Protein AF-A0A940SSD8-F1 (afdb_monomer)

Solvent-accessible surface area (backbone atoms only — not comparable to full-atom values): 7755 Å² total; per-residue (Å²): 130,50,54,74,38,74,87,58,90,51,98,31,47,40,33,42,30,44,78,85,40,78,45,64,34,16,40,76,47,69,78,44,93,46,52,65,40,28,50,48,57,51,49,61,54,50,36,76,78,71,54,86,84,88,81,93,75,82,56,71,69,56,37,52,58,52,8,54,42,88,98,44,69,22,75,49,69,70,85,69,56,80,82,51,50,63,62,42,34,75,72,65,46,74,75,53,86,86,59,72,82,78,73,54,85,75,52,69,78,60,82,90,86,82,79,84,84,73,82,90,122

Nearest PDB structures (foldseek):
  7o4e-assembly1_A-2  TM=2.731E-01  e=2.493E+00  Arabidopsis thaliana

Mean predicted aligned error: 7.48 Å

pLDDT: mean 87.57, std 9.82, range [55.06, 97.12]

Structure (mmCIF, N/CA/C/O backbone):
data_AF-A0A940SSD8-F1
#
_entry.id   AF-A0A940SSD8-F1
#
loop_
_atom_site.group_PDB
_atom_site.id
_atom_site.type_symbol
_atom_site.label_atom_id
_atom_site.label_alt_id
_atom_site.label_comp_id
_atom_site.label_asym_id
_atom_site.label_entity_id
_atom_site.label_seq_id
_atom_site.pdbx_PDB_ins_code
_atom_site.Cartn_x
_atom_site.Cartn_y
_atom_site.Cartn_z
_atom_site.occupancy
_atom_site.B_iso_or_equiv
_atom_site.auth_seq_id
_atom_site.auth_comp_id
_atom_site.auth_asym_id
_atom_site.auth_atom_id
_atom_site.pdbx_PDB_model_num
ATOM 1 N N . ALA A 1 1 ? 6.655 13.788 6.884 1.00 79.75 1 ALA A N 1
ATOM 2 C CA . ALA A 1 1 ? 5.211 13.582 6.644 1.00 79.75 1 ALA A CA 1
ATOM 3 C C . ALA A 1 1 ? 4.940 13.639 5.140 1.00 79.75 1 ALA A C 1
ATOM 5 O O . ALA A 1 1 ? 5.699 14.314 4.454 1.00 79.75 1 ALA A O 1
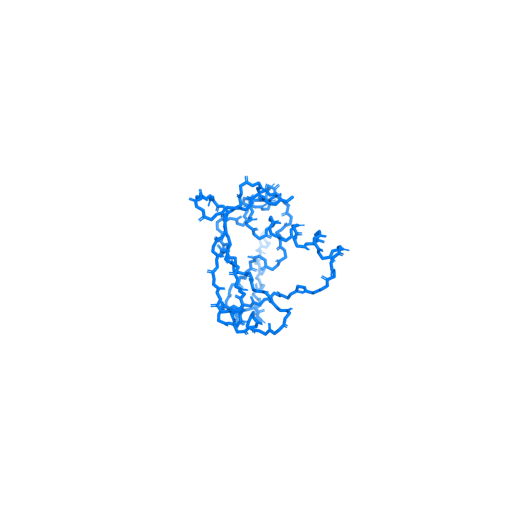ATOM 6 N N . LEU A 1 2 ? 3.922 12.920 4.648 1.00 82.88 2 LEU A N 1
ATOM 7 C CA . LEU A 1 2 ? 3.644 12.698 3.213 1.00 82.88 2 LEU A CA 1
ATOM 8 C C . LEU A 1 2 ? 3.018 13.888 2.454 1.00 82.88 2 LEU A C 1
AT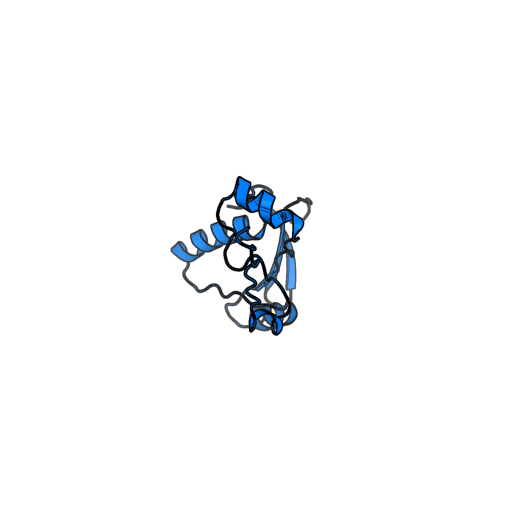OM 10 O O . LEU A 1 2 ? 2.894 13.801 1.240 1.00 82.88 2 LEU A O 1
ATOM 14 N N . ASP A 1 3 ? 2.647 14.972 3.145 1.00 90.88 3 ASP A N 1
ATOM 15 C CA . ASP A 1 3 ? 1.839 16.084 2.605 1.00 90.88 3 ASP A CA 1
ATOM 16 C C . ASP A 1 3 ? 0.570 15.577 1.893 1.00 90.88 3 ASP A C 1
ATOM 18 O O . ASP A 1 3 ? 0.530 15.432 0.672 1.00 90.88 3 ASP A O 1
ATOM 22 N N . LEU A 1 4 ? -0.435 15.201 2.694 1.00 87.75 4 LEU A N 1
ATOM 23 C CA . LEU A 1 4 ? -1.670 14.585 2.211 1.00 87.75 4 LEU A CA 1
ATOM 24 C C . LEU A 1 4 ? -2.742 15.643 1.938 1.00 87.75 4 LEU A C 1
ATOM 26 O O . LEU A 1 4 ? -3.053 16.429 2.835 1.00 87.75 4 LEU A O 1
ATOM 30 N N . ARG A 1 5 ? -3.362 15.598 0.755 1.00 91.12 5 ARG A N 1
ATOM 31 C CA . ARG A 1 5 ? -4.518 16.441 0.390 1.00 91.12 5 ARG A CA 1
ATOM 32 C C . ARG A 1 5 ? -5.658 15.602 -0.175 1.00 91.12 5 ARG A C 1
ATOM 34 O O . ARG A 1 5 ? -5.458 14.448 -0.552 1.00 91.12 5 ARG A O 1
ATOM 41 N N . THR A 1 6 ? -6.864 16.160 -0.193 1.00 88.31 6 THR A N 1
ATOM 42 C CA . THR A 1 6 ? -8.080 15.467 -0.667 1.00 88.31 6 THR A CA 1
ATOM 43 C C . THR A 1 6 ? -8.731 16.147 -1.871 1.00 88.31 6 THR A C 1
ATOM 45 O O . THR A 1 6 ? -9.575 15.550 -2.532 1.00 88.31 6 THR A O 1
ATOM 48 N N . ASP A 1 7 ? -8.367 17.398 -2.124 1.00 86.38 7 ASP A N 1
ATOM 49 C CA . ASP A 1 7 ? -8.928 18.315 -3.118 1.00 86.38 7 ASP A CA 1
ATOM 50 C C . ASP A 1 7 ? -7.999 18.551 -4.319 1.00 86.38 7 ASP A C 1
ATOM 52 O O . ASP A 1 7 ? -8.464 18.952 -5.384 1.00 86.38 7 ASP A O 1
ATOM 56 N N . GLU A 1 8 ? -6.711 18.233 -4.186 1.00 86.88 8 GLU A N 1
ATOM 57 C CA . GLU A 1 8 ? -5.722 18.322 -5.260 1.00 86.88 8 GLU A CA 1
ATOM 58 C C . GLU A 1 8 ? -5.309 16.923 -5.729 1.00 86.88 8 GLU A C 1
ATOM 60 O O . GLU A 1 8 ? -4.819 16.110 -4.950 1.00 86.88 8 GLU A O 1
ATOM 65 N N . ILE A 1 9 ? -5.537 16.633 -7.012 1.00 86.75 9 ILE A N 1
ATOM 66 C CA . ILE A 1 9 ? -5.245 15.326 -7.614 1.00 86.75 9 ILE A CA 1
A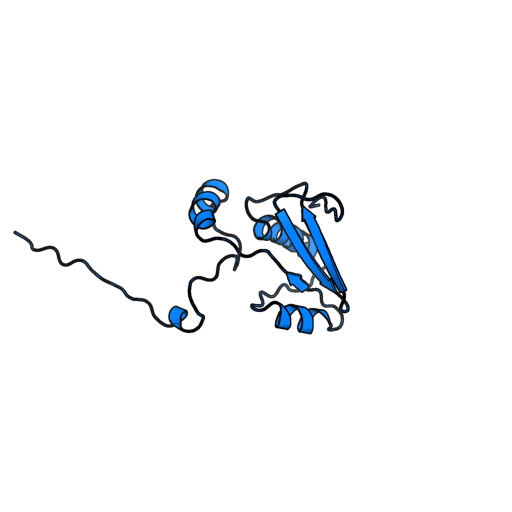TOM 67 C C . ILE A 1 9 ? -3.750 15.224 -7.929 1.00 86.75 9 ILE A C 1
ATOM 69 O O . ILE A 1 9 ? -3.197 16.095 -8.595 1.00 86.75 9 ILE A O 1
ATOM 73 N N . GLU A 1 10 ? -3.131 14.109 -7.540 1.00 90.31 10 GLU A N 1
ATOM 74 C CA . GLU A 1 10 ? -1.740 13.764 -7.860 1.00 90.31 10 GLU A CA 1
ATOM 75 C C . GLU A 1 10 ? -1.608 12.335 -8.388 1.00 90.31 10 GLU A C 1
ATOM 77 O O . GLU A 1 10 ? -2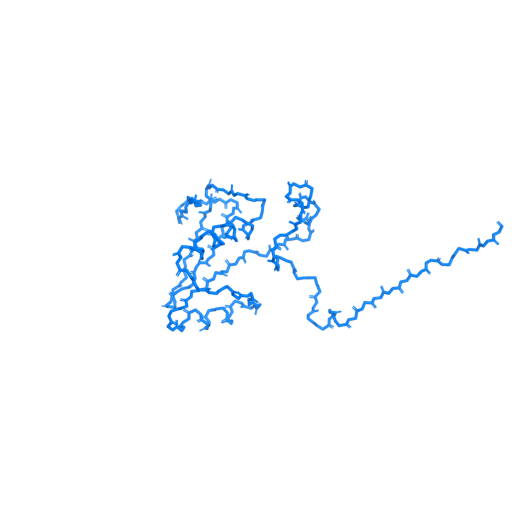.510 11.504 -8.253 1.00 90.31 10 GLU A O 1
ATOM 82 N N . ALA A 1 11 ? -0.437 12.028 -8.952 1.00 85.94 11 ALA A N 1
ATOM 83 C CA . ALA A 1 11 ? -0.129 10.702 -9.487 1.00 85.94 11 ALA A CA 1
ATOM 84 C C . ALA A 1 11 ? -0.140 9.590 -8.419 1.00 85.94 11 ALA A C 1
ATOM 86 O O . ALA A 1 11 ? -0.476 8.447 -8.725 1.00 85.94 11 ALA A O 1
ATOM 87 N N . GLN A 1 12 ? 0.228 9.905 -7.171 1.00 94.19 12 GLN A N 1
ATOM 88 C CA . GLN A 1 12 ? 0.173 8.957 -6.058 1.00 94.19 12 GLN A CA 1
ATOM 89 C C . GLN A 1 12 ? -0.999 9.284 -5.137 1.00 94.19 12 GLN A C 1
ATOM 91 O O . GLN A 1 12 ? -1.057 10.363 -4.552 1.00 94.19 12 GLN A O 1
ATOM 96 N N . GLY A 1 13 ? -1.898 8.319 -4.948 1.00 95.44 13 GLY A N 1
ATOM 97 C CA . GLY A 1 13 ? -3.013 8.423 -4.012 1.00 95.44 13 GLY A CA 1
ATOM 98 C C . GLY A 1 13 ? -3.433 7.066 -3.457 1.00 95.44 13 GLY A C 1
ATOM 99 O O . GLY A 1 13 ? -3.176 6.029 -4.069 1.00 95.44 13 GLY A O 1
ATOM 100 N N . PHE A 1 14 ? -4.045 7.071 -2.276 1.00 96.25 14 PHE A N 1
ATOM 101 C CA . PHE A 1 14 ? -4.539 5.882 -1.578 1.00 96.25 14 PHE A CA 1
ATOM 102 C C . PHE A 1 14 ? -5.814 6.211 -0.800 1.00 96.25 14 PHE A C 1
ATOM 104 O O . PHE A 1 14 ? -6.044 7.357 -0.414 1.00 96.25 14 PHE A O 1
ATOM 111 N N . THR A 1 15 ? -6.649 5.206 -0.550 1.00 97.12 15 THR A N 1
ATOM 112 C CA . THR A 1 15 ? -7.883 5.387 0.226 1.00 97.12 15 THR A CA 1
ATOM 113 C C . THR A 1 15 ? -7.696 4.880 1.646 1.00 97.12 15 THR A C 1
ATOM 115 O O . THR A 1 15 ? -7.274 3.747 1.854 1.00 97.12 15 THR A O 1
ATOM 118 N N . VAL A 1 16 ? -8.048 5.700 2.629 1.00 97.00 16 VAL A N 1
ATOM 119 C CA . VAL A 1 16 ? -8.144 5.301 4.034 1.00 97.00 16 VAL A CA 1
ATOM 120 C C . VAL A 1 16 ? -9.568 4.856 4.329 1.00 97.00 16 VAL A C 1
ATOM 122 O O . VAL A 1 16 ? -10.522 5.552 3.980 1.00 97.00 16 VAL A O 1
ATOM 125 N N . VAL A 1 17 ? -9.704 3.715 4.999 1.00 96.62 17 VAL A N 1
ATOM 126 C CA . VAL A 1 17 ? -10.971 3.176 5.491 1.00 96.62 17 VAL A CA 1
ATOM 127 C C . VAL A 1 17 ? -10.947 3.171 7.013 1.00 96.62 17 VAL A C 1
ATOM 129 O O . VAL A 1 17 ? -10.051 2.586 7.617 1.00 96.62 17 VAL A O 1
ATOM 132 N N . CYS A 1 18 ? -11.916 3.823 7.647 1.00 93.38 18 CYS A N 1
ATOM 133 C CA . CYS A 1 18 ? -12.034 3.841 9.105 1.00 93.38 18 CYS A CA 1
ATOM 134 C C . CYS A 1 18 ? -13.489 4.078 9.515 1.00 93.38 18 CYS A C 1
ATOM 136 O O . CYS A 1 18 ? -14.133 5.008 9.019 1.00 93.38 18 CYS A O 1
ATOM 138 N N . GLY A 1 19 ? -14.025 3.232 10.402 1.00 86.38 19 GLY A N 1
ATOM 139 C CA . GLY A 1 19 ? -15.385 3.394 10.932 1.00 86.38 19 GLY A CA 1
ATOM 140 C C . GLY A 1 19 ? -16.469 3.434 9.846 1.00 86.38 19 GLY A C 1
ATOM 141 O O . GLY A 1 19 ? -17.382 4.255 9.913 1.00 86.38 19 GLY A O 1
ATOM 142 N N . GLY A 1 20 ? -16.321 2.6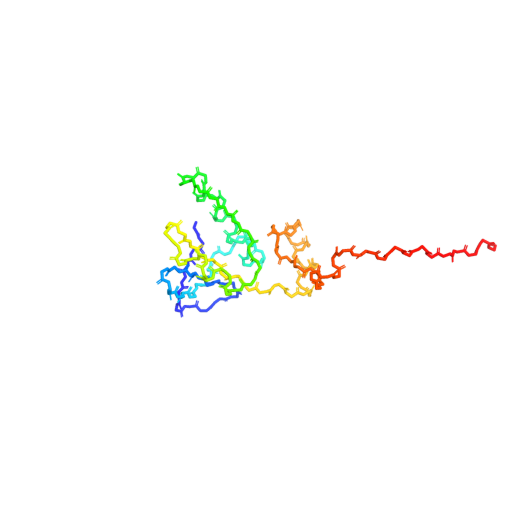12 8.801 1.00 85.44 20 GLY A N 1
ATOM 143 C CA . GLY A 1 20 ? -17.242 2.550 7.658 1.00 85.44 20 GLY A CA 1
ATOM 144 C C . GLY A 1 20 ? -17.141 3.719 6.671 1.00 85.44 20 GLY A C 1
ATOM 145 O O . GLY A 1 20 ? -17.896 3.768 5.702 1.00 85.44 20 GLY A O 1
ATOM 146 N N . ARG A 1 21 ? -16.218 4.664 6.882 1.00 91.56 21 ARG A N 1
ATOM 147 C CA . ARG A 1 21 ? -15.967 5.782 5.963 1.00 91.56 21 ARG A CA 1
ATOM 148 C C . ARG A 1 21 ? -14.746 5.498 5.106 1.00 91.56 21 ARG A C 1
ATOM 150 O O . ARG A 1 21 ? -13.775 4.921 5.590 1.00 91.56 21 ARG A O 1
ATOM 157 N N . LYS A 1 22 ? -14.792 5.956 3.855 1.00 95.56 22 LYS A N 1
ATOM 158 C CA . LYS A 1 22 ? -13.673 5.915 2.912 1.00 95.56 22 LYS A CA 1
ATOM 159 C C . LYS A 1 22 ? -13.274 7.338 2.555 1.00 95.56 22 LYS A C 1
ATOM 161 O O . LYS A 1 22 ? -14.142 8.136 2.211 1.00 95.56 22 LYS A O 1
ATOM 166 N N . GLN A 1 23 ? -11.984 7.634 2.622 1.00 96.25 23 GLN A N 1
ATOM 167 C CA . GLN A 1 23 ? -11.436 8.925 2.227 1.00 96.25 23 GLN A CA 1
ATOM 168 C C . GLN A 1 23 ? -10.227 8.717 1.323 1.00 96.25 23 GLN A C 1
ATOM 170 O O . GLN A 1 23 ? -9.261 8.065 1.716 1.00 96.25 23 GLN A O 1
ATOM 175 N N . LEU A 1 24 ? -10.284 9.284 0.120 1.00 96.38 24 LEU A N 1
ATOM 176 C CA . LEU A 1 24 ? -9.155 9.314 -0.802 1.00 96.38 24 LEU A CA 1
ATOM 177 C C . LEU A 1 24 ? -8.198 10.438 -0.401 1.00 96.38 24 LEU A C 1
ATOM 179 O O . LEU A 1 24 ? -8.643 11.562 -0.154 1.00 96.38 24 LEU A O 1
ATOM 183 N N . PHE A 1 25 ? -6.909 10.117 -0.354 1.00 96.62 25 PHE A N 1
ATOM 184 C CA . PHE A 1 25 ? -5.817 11.058 -0.142 1.00 96.62 25 PHE A CA 1
ATOM 185 C C . PHE A 1 25 ? -4.818 10.978 -1.290 1.00 96.62 25 PHE A C 1
ATOM 187 O O . PHE A 1 25 ? -4.508 9.891 -1.782 1.00 96.62 25 PHE A O 1
ATOM 194 N N . TYR A 1 26 ? -4.273 12.130 -1.649 1.00 97.00 26 TYR A N 1
ATOM 195 C CA . TYR A 1 26 ? -3.196 12.300 -2.611 1.00 97.00 26 TYR A CA 1
ATOM 196 C C . TYR A 1 26 ? -1.902 12.683 -1.890 1.00 97.00 26 TYR A C 1
ATOM 198 O O . TYR A 1 26 ? -1.930 13.403 -0.891 1.00 97.00 26 TYR A O 1
ATOM 206 N N . ILE A 1 27 ? -0.775 12.150 -2.363 1.00 96.06 27 ILE A N 1
ATOM 207 C CA . ILE A 1 27 ? 0.558 12.348 -1.786 1.00 96.06 27 ILE A CA 1
ATOM 208 C C . ILE A 1 27 ? 1.292 13.412 -2.604 1.00 96.06 27 ILE A C 1
ATOM 210 O O . ILE A 1 27 ? 1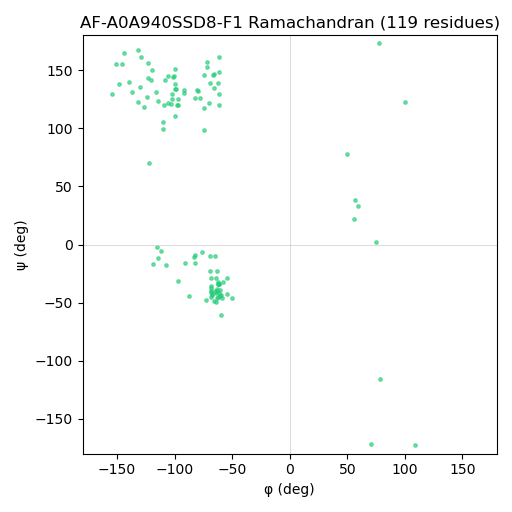.724 13.134 -3.721 1.00 96.06 27 ILE A O 1
ATOM 214 N N . HIS A 1 28 ? 1.516 14.590 -2.020 1.00 93.75 28 HIS A N 1
ATOM 215 C CA . HIS A 1 28 ? 2.244 15.681 -2.687 1.00 93.75 28 HIS A CA 1
ATOM 216 C C . HIS A 1 28 ? 3.750 15.657 -2.418 1.00 93.75 28 HIS A C 1
ATOM 218 O O . HIS A 1 28 ? 4.532 16.278 -3.139 1.00 93.75 28 HIS A O 1
ATOM 224 N N . LYS A 1 29 ? 4.191 14.908 -1.401 1.00 93.62 29 LYS A N 1
ATOM 225 C CA . LYS A 1 29 ? 5.613 14.698 -1.117 1.00 93.62 29 LYS A CA 1
ATOM 226 C C . LYS A 1 29 ? 5.964 13.206 -1.128 1.00 93.62 29 LYS A C 1
ATOM 228 O O . LYS A 1 29 ? 6.230 12.634 -0.065 1.00 93.62 29 LYS A O 1
ATOM 233 N N . PRO A 1 30 ? 5.954 12.559 -2.309 1.00 93.38 30 PRO A N 1
ATOM 234 C CA . PRO A 1 30 ? 6.264 11.141 -2.424 1.00 93.38 30 PRO A CA 1
ATOM 235 C C . PRO A 1 30 ? 7.729 10.866 -2.069 1.00 93.38 30 PRO A C 1
ATOM 237 O O . PRO A 1 30 ? 8.617 11.671 -2.350 1.00 93.38 30 PRO A O 1
ATOM 240 N N . THR A 1 31 ? 7.987 9.710 -1.459 1.00 93.31 31 THR A N 1
ATOM 241 C CA . THR A 1 31 ? 9.344 9.267 -1.082 1.00 93.31 31 THR A CA 1
ATOM 242 C C . THR A 1 31 ? 9.795 8.016 -1.835 1.00 93.31 31 THR A C 1
ATOM 244 O O . THR A 1 31 ? 10.914 7.557 -1.632 1.00 93.31 31 THR A O 1
ATOM 247 N N . SER A 1 32 ? 8.938 7.453 -2.687 1.00 91.94 32 SER A N 1
ATOM 248 C CA . SER A 1 32 ? 9.214 6.313 -3.569 1.00 91.94 32 SER A CA 1
ATOM 249 C C . SER A 1 32 ? 8.483 6.505 -4.895 1.00 91.94 32 SER A C 1
ATOM 251 O O . SER A 1 32 ? 7.575 7.333 -5.003 1.00 91.94 32 SER A O 1
ATOM 253 N N . ASN A 1 33 ? 8.869 5.740 -5.913 1.00 91.81 33 ASN A N 1
ATOM 254 C CA . ASN A 1 33 ? 8.200 5.697 -7.202 1.00 91.81 33 ASN A CA 1
ATOM 255 C C . ASN A 1 33 ? 6.746 5.204 -7.125 1.00 91.81 33 ASN A C 1
ATOM 257 O O . ASN A 1 33 ? 5.907 5.694 -7.877 1.00 91.81 33 ASN A O 1
ATOM 261 N N . LEU A 1 34 ? 6.441 4.272 -6.217 1.00 92.81 34 LEU A N 1
ATOM 262 C CA . LEU A 1 34 ? 5.096 3.714 -6.045 1.00 92.81 34 LEU A CA 1
ATOM 263 C C . LEU A 1 34 ? 4.424 4.267 -4.785 1.00 92.81 34 LEU A C 1
ATOM 265 O O . LEU A 1 34 ? 5.070 4.403 -3.743 1.00 92.81 34 LEU A O 1
ATOM 269 N N . THR A 1 35 ? 3.101 4.466 -4.840 1.00 94.06 35 THR A N 1
ATOM 270 C CA . THR A 1 35 ? 2.284 4.908 -3.693 1.00 94.06 35 THR A CA 1
ATOM 271 C C . THR A 1 35 ? 2.549 4.063 -2.446 1.00 94.06 35 THR A C 1
ATOM 273 O O . THR A 1 35 ? 2.771 4.599 -1.363 1.00 94.06 35 THR A O 1
ATOM 276 N N . VAL A 1 36 ? 2.594 2.735 -2.593 1.00 93.00 36 VAL A N 1
ATOM 277 C CA . VAL A 1 36 ? 2.865 1.815 -1.479 1.00 93.00 36 VAL A CA 1
ATOM 278 C C . VAL A 1 36 ? 4.243 2.021 -0.856 1.00 93.00 36 VAL A C 1
ATOM 280 O O . VAL A 1 36 ? 4.368 1.890 0.354 1.00 93.00 36 VAL A O 1
ATOM 283 N N . GLY A 1 37 ? 5.266 2.393 -1.628 1.00 93.00 37 GLY A N 1
ATOM 284 C CA . GLY A 1 37 ? 6.595 2.670 -1.079 1.00 93.00 37 GLY A CA 1
ATOM 285 C C . GLY A 1 37 ? 6.609 3.936 -0.218 1.00 93.00 37 GLY A C 1
ATOM 286 O O . GLY A 1 37 ? 7.186 3.939 0.875 1.00 93.00 37 GLY A O 1
ATOM 287 N N . SER A 1 38 ? 5.908 4.984 -0.665 1.00 94.94 38 SER A N 1
ATOM 288 C CA . SER A 1 38 ? 5.728 6.227 0.095 1.00 94.94 38 SER A CA 1
ATOM 289 C C . SER A 1 38 ? 4.941 5.975 1.388 1.00 94.94 38 SER A C 1
ATOM 291 O O . SER A 1 38 ? 5.390 6.334 2.479 1.00 94.94 38 SER A O 1
ATOM 293 N N . VAL A 1 39 ? 3.804 5.279 1.287 1.00 95.19 39 VAL A N 1
ATOM 294 C CA . VAL A 1 39 ? 2.958 4.928 2.439 1.00 95.19 39 VAL A CA 1
ATOM 295 C C . VAL A 1 39 ? 3.699 4.020 3.423 1.00 95.19 39 VAL A C 1
ATOM 297 O O . VAL A 1 39 ? 3.692 4.301 4.619 1.00 95.19 39 VAL A O 1
ATOM 300 N N . GLN A 1 40 ? 4.395 2.982 2.949 1.00 93.62 40 GLN A N 1
ATOM 301 C CA . GLN A 1 40 ? 5.143 2.062 3.810 1.00 93.62 40 GLN A CA 1
ATOM 302 C C . GLN A 1 40 ? 6.204 2.797 4.626 1.00 93.62 40 GLN A C 1
ATOM 304 O O . GLN A 1 40 ? 6.302 2.591 5.832 1.00 93.62 40 GLN A O 1
ATOM 309 N N . SER A 1 41 ? 6.969 3.680 3.980 1.00 92.94 41 SER A N 1
ATOM 310 C CA . SER A 1 41 ? 8.027 4.445 4.646 1.00 92.94 41 SER A CA 1
ATOM 311 C C . SER A 1 41 ? 7.468 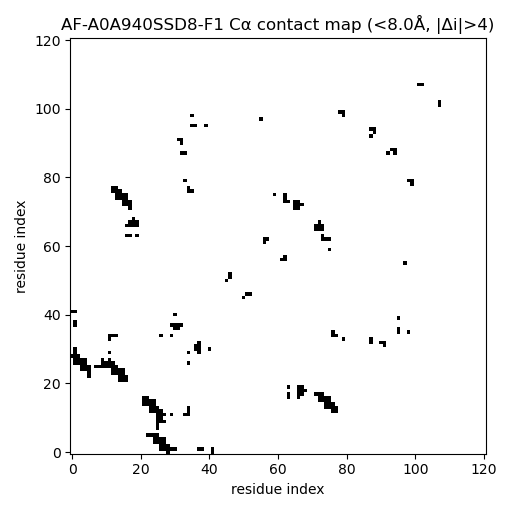5.327 5.766 1.00 92.94 41 SER A C 1
ATOM 313 O O . SER A 1 41 ? 8.062 5.434 6.840 1.00 92.94 41 SER A O 1
ATOM 315 N N . PHE A 1 42 ? 6.300 5.933 5.534 1.00 94.81 42 PHE A N 1
ATOM 316 C CA . PHE A 1 42 ? 5.584 6.695 6.552 1.00 94.81 42 PHE A CA 1
ATOM 317 C C . PHE A 1 42 ? 5.094 5.808 7.705 1.00 94.81 42 PHE A C 1
ATOM 319 O O . PHE A 1 42 ? 5.338 6.138 8.865 1.00 94.81 42 PHE A O 1
ATOM 326 N N . LEU A 1 43 ? 4.444 4.680 7.403 1.00 94.50 43 LEU A N 1
ATOM 327 C CA . LEU A 1 43 ? 3.907 3.773 8.419 1.00 94.50 43 LEU A CA 1
ATOM 328 C C . LEU A 1 43 ? 5.013 3.140 9.273 1.00 94.50 43 LEU A C 1
ATOM 330 O O . LEU A 1 43 ? 4.868 3.063 10.489 1.00 94.50 43 LEU A O 1
ATOM 334 N N . ASP A 1 44 ? 6.137 2.749 8.670 1.00 93.62 44 ASP A N 1
ATOM 335 C CA . ASP A 1 44 ? 7.301 2.212 9.386 1.00 93.62 44 ASP A CA 1
ATOM 336 C C . ASP A 1 44 ? 7.888 3.241 10.370 1.00 93.62 44 ASP A C 1
ATOM 338 O O . ASP A 1 44 ? 8.397 2.874 11.432 1.00 93.62 44 ASP A O 1
ATOM 342 N N . ALA A 1 45 ? 7.831 4.535 10.036 1.00 93.94 45 ALA A N 1
ATOM 343 C CA . ALA A 1 45 ? 8.213 5.604 10.955 1.00 93.94 45 ALA A CA 1
ATOM 344 C C . ALA A 1 45 ? 7.187 5.795 12.073 1.00 93.94 45 ALA A C 1
ATOM 346 O O . ALA A 1 45 ? 7.561 5.814 13.243 1.00 93.94 45 ALA A O 1
ATOM 347 N N . TRP A 1 46 ? 5.905 5.858 11.722 1.00 94.19 46 TRP A N 1
ATOM 348 C CA . TRP A 1 46 ? 4.823 6.045 12.683 1.00 94.19 46 TRP A CA 1
ATOM 349 C C . TRP A 1 46 ? 4.738 4.894 13.702 1.00 94.19 46 TRP A C 1
ATOM 351 O O . TRP A 1 46 ? 4.603 5.141 14.900 1.00 94.19 46 TRP A O 1
ATOM 361 N N . LEU A 1 47 ? 4.900 3.642 13.257 1.00 94.88 47 LEU A N 1
ATOM 362 C CA . LEU A 1 47 ? 4.893 2.452 14.117 1.00 94.88 47 LEU A CA 1
ATOM 363 C C . LEU A 1 47 ? 6.014 2.458 15.160 1.00 94.88 47 LEU A C 1
ATOM 365 O O . LEU A 1 47 ? 5.813 1.954 16.263 1.00 94.88 47 LEU A O 1
ATOM 369 N N . ARG A 1 48 ? 7.191 3.010 14.836 1.00 95.00 48 ARG A N 1
ATOM 370 C CA . ARG A 1 48 ? 8.307 3.099 15.795 1.00 95.00 48 ARG A CA 1
ATOM 371 C C . ARG A 1 48 ? 7.973 3.984 16.994 1.00 95.00 48 ARG A C 1
ATOM 373 O O . ARG A 1 48 ? 8.508 3.751 18.071 1.00 95.00 48 ARG A O 1
ATOM 380 N N . GLU A 1 49 ? 7.106 4.972 16.802 1.00 95.06 49 GLU A N 1
ATOM 381 C CA . GLU A 1 49 ? 6.730 5.950 17.826 1.00 95.06 49 GLU A CA 1
ATOM 382 C C . GLU A 1 49 ? 5.420 5.583 18.540 1.00 95.06 49 GLU A C 1
ATOM 384 O O . GLU A 1 49 ? 5.266 5.883 19.720 1.00 95.06 49 GLU A O 1
ATOM 389 N N . ASN A 1 50 ? 4.490 4.915 17.847 1.00 95.06 50 ASN A N 1
ATOM 390 C CA . ASN A 1 50 ? 3.122 4.688 18.334 1.00 95.06 50 ASN A CA 1
ATOM 391 C C . ASN A 1 50 ? 2.794 3.207 18.603 1.00 95.06 50 ASN A C 1
ATOM 393 O O . ASN A 1 50 ? 1.774 2.902 19.221 1.00 95.06 50 ASN A O 1
ATOM 397 N N . GLY A 1 51 ? 3.648 2.278 18.161 1.00 92.94 51 GLY A N 1
ATOM 398 C CA . GLY A 1 51 ? 3.389 0.841 18.222 1.00 92.94 51 GLY A CA 1
ATOM 399 C C . GLY A 1 51 ? 2.298 0.378 17.249 1.00 92.94 51 GLY A C 1
ATOM 400 O O . GLY A 1 51 ? 1.839 1.126 16.389 1.00 92.94 51 GLY A O 1
ATOM 401 N N . GLY A 1 52 ? 1.892 -0.888 17.376 1.00 93.19 52 GLY A N 1
ATOM 402 C CA . GLY A 1 52 ? 0.900 -1.528 16.507 1.00 93.19 52 GLY A CA 1
ATOM 403 C C . GLY A 1 52 ? 1.499 -2.576 15.567 1.00 93.19 52 GLY A C 1
ATOM 404 O O . GLY A 1 52 ? 2.663 -2.960 15.685 1.00 93.19 52 GLY A O 1
ATOM 405 N N . LYS A 1 53 ? 0.676 -3.075 14.641 1.00 93.44 53 LYS A N 1
ATOM 406 C CA . LYS A 1 53 ? 1.060 -4.092 13.656 1.00 93.44 53 LYS A CA 1
ATOM 407 C C . LYS A 1 53 ? 0.437 -3.756 12.305 1.00 93.44 53 LYS A C 1
ATOM 409 O O . LYS A 1 53 ? -0.726 -3.375 12.244 1.00 93.44 53 LYS A O 1
ATOM 414 N N . ILE A 1 54 ? 1.206 -3.949 11.238 1.00 93.94 54 ILE A N 1
ATOM 415 C CA . ILE A 1 54 ? 0.706 -3.909 9.861 1.00 93.94 54 ILE A CA 1
ATOM 416 C C . ILE A 1 54 ? 0.489 -5.342 9.387 1.00 93.94 54 ILE A C 1
ATOM 418 O O . ILE A 1 54 ? 1.363 -6.196 9.565 1.00 93.94 54 ILE A O 1
ATOM 422 N N . ASP A 1 55 ? -0.663 -5.581 8.769 1.00 91.88 55 ASP A N 1
ATOM 423 C CA . ASP A 1 55 ? -0.957 -6.804 8.031 1.00 91.88 55 ASP A CA 1
ATOM 424 C C . ASP A 1 55 ? -1.269 -6.473 6.567 1.00 91.88 55 ASP A C 1
ATOM 426 O O . ASP A 1 55 ? -1.763 -5.388 6.258 1.00 91.88 55 ASP A O 1
ATOM 430 N N . TYR A 1 56 ? -0.956 -7.401 5.665 1.00 90.69 56 TYR A N 1
ATOM 431 C CA . TYR A 1 56 ? -1.125 -7.231 4.223 1.00 90.69 56 TYR A CA 1
ATOM 432 C C . TYR A 1 56 ? -2.249 -8.137 3.745 1.00 90.69 56 TYR A C 1
ATOM 434 O O . TYR A 1 56 ? -2.059 -9.336 3.530 1.00 90.69 56 TYR A O 1
ATOM 442 N N . ILE A 1 57 ? -3.421 -7.539 3.573 1.00 89.88 57 ILE A N 1
ATOM 443 C CA . ILE A 1 57 ? -4.649 -8.238 3.214 1.00 89.88 57 ILE A CA 1
ATOM 444 C C . ILE A 1 57 ? -4.907 -8.087 1.717 1.00 89.88 57 ILE A C 1
ATOM 446 O O . ILE A 1 57 ? -4.719 -7.018 1.139 1.00 89.88 57 ILE A O 1
ATOM 450 N N . HIS A 1 58 ? -5.335 -9.177 1.087 1.00 85.38 58 HIS A N 1
ATOM 451 C CA . HIS A 1 58 ? -5.802 -9.165 -0.292 1.00 85.38 58 HIS A CA 1
ATOM 452 C C . HIS A 1 58 ? -7.333 -9.125 -0.312 1.00 85.38 58 HIS A C 1
ATOM 454 O O . HIS A 1 58 ? -7.962 -9.900 0.404 1.00 85.38 58 HIS A O 1
ATOM 460 N N . GLY A 1 59 ? -7.907 -8.254 -1.145 1.00 87.50 59 GLY A N 1
ATOM 461 C CA . GLY A 1 59 ? -9.352 -8.011 -1.215 1.00 87.50 59 GLY A CA 1
ATOM 462 C C . GLY A 1 59 ? -9.765 -6.751 -0.451 1.00 87.50 59 GLY A C 1
ATOM 463 O O . GLY A 1 59 ? -9.492 -6.614 0.742 1.00 87.50 59 GLY A O 1
ATOM 464 N N . ALA A 1 60 ? -10.404 -5.810 -1.152 1.00 91.19 60 ALA A N 1
ATOM 465 C CA . ALA A 1 60 ? -10.852 -4.547 -0.564 1.00 91.19 60 ALA A CA 1
ATOM 466 C C . ALA A 1 60 ? -11.995 -4.752 0.444 1.00 91.19 60 ALA A C 1
ATOM 468 O O . ALA A 1 60 ? -12.021 -4.105 1.486 1.00 91.19 60 ALA A O 1
ATOM 469 N N . ASP A 1 61 ? -12.886 -5.703 0.176 1.00 92.69 61 ASP A N 1
ATOM 470 C CA . ASP A 1 61 ? -13.986 -6.116 1.049 1.00 92.69 61 ASP A CA 1
ATOM 471 C C . ASP A 1 61 ? -13.490 -6.620 2.413 1.00 92.69 61 ASP A C 1
ATOM 473 O O . ASP A 1 61 ? -14.010 -6.222 3.457 1.00 92.69 61 ASP A O 1
ATOM 477 N N . VAL A 1 62 ? -12.427 -7.430 2.418 1.00 92.88 62 VAL A N 1
ATOM 478 C CA . VAL A 1 62 ? -11.821 -7.934 3.657 1.00 92.88 62 VAL A CA 1
ATOM 479 C C . VAL A 1 62 ? -11.163 -6.796 4.439 1.00 92.88 62 VAL A C 1
ATOM 481 O O . VAL A 1 62 ? -11.337 -6.710 5.655 1.00 92.88 62 VAL A O 1
ATOM 484 N N . VAL A 1 63 ? -10.447 -5.890 3.760 1.00 94.31 63 VAL A N 1
ATOM 485 C CA . VAL A 1 63 ? -9.853 -4.700 4.397 1.00 94.31 63 VAL A CA 1
ATOM 486 C C . VAL A 1 63 ? -10.931 -3.821 5.024 1.00 94.31 63 VAL A C 1
ATOM 488 O O . VAL A 1 63 ? -10.767 -3.376 6.155 1.00 94.31 63 VAL A O 1
ATOM 491 N N . GLU A 1 64 ? -12.037 -3.587 4.322 1.00 94.38 64 GLU A N 1
ATOM 492 C CA . GLU A 1 64 ? -13.153 -2.782 4.820 1.00 94.38 64 GLU A CA 1
ATOM 493 C C . GLU A 1 64 ? -13.828 -3.416 6.035 1.00 94.38 64 GLU A C 1
ATOM 495 O O . GLU A 1 64 ? -14.109 -2.715 7.008 1.00 94.38 64 GLU A O 1
ATOM 500 N N . SER A 1 65 ? -14.030 -4.737 6.007 1.00 93.56 65 SER A N 1
ATOM 501 C CA . SER A 1 65 ? -14.569 -5.481 7.146 1.00 93.56 65 SER A CA 1
ATOM 502 C C . SER A 1 65 ? -13.643 -5.4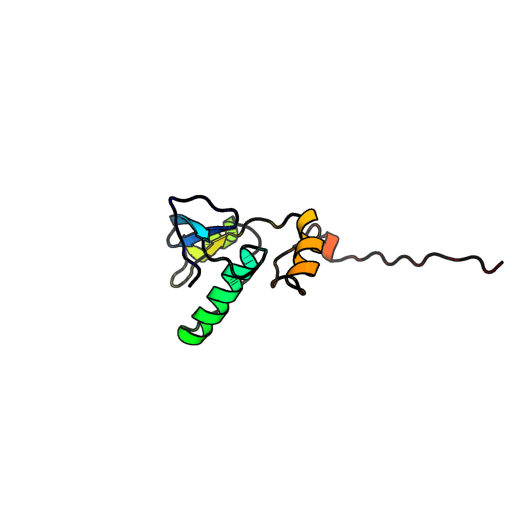01 8.358 1.00 93.56 65 SER A C 1
ATOM 504 O O . SER A 1 65 ? -14.112 -5.156 9.465 1.00 93.56 65 SER A O 1
ATOM 506 N N . LEU A 1 66 ? -12.334 -5.588 8.167 1.00 94.06 66 LEU A N 1
ATOM 507 C CA . LEU A 1 66 ? -11.363 -5.520 9.259 1.00 94.06 66 LEU A CA 1
ATOM 508 C C . LEU A 1 66 ? -11.225 -4.099 9.808 1.00 94.06 66 LEU A C 1
ATOM 510 O O . LEU A 1 66 ? -11.120 -3.944 11.015 1.00 94.06 66 LEU A O 1
ATOM 514 N N . ALA A 1 67 ? -11.279 -3.076 8.949 1.00 95.06 67 ALA A N 1
ATOM 515 C CA . ALA A 1 67 ? -11.211 -1.662 9.327 1.00 95.06 67 ALA A CA 1
ATOM 516 C C . ALA A 1 67 ? -12.450 -1.152 10.091 1.00 95.06 67 ALA A C 1
ATOM 518 O O . ALA A 1 67 ? -12.458 -0.018 10.583 1.00 95.06 67 ALA A O 1
ATOM 519 N N . ALA A 1 68 ? -13.522 -1.947 10.151 1.00 92.44 68 ALA A N 1
ATOM 520 C CA . ALA A 1 68 ? -14.694 -1.663 10.973 1.00 92.44 68 ALA A CA 1
ATOM 521 C C . ALA A 1 68 ? -14.501 -2.083 12.443 1.00 92.44 68 ALA A C 1
ATOM 523 O O . ALA A 1 68 ? -15.248 -1.626 13.311 1.00 92.44 68 ALA A O 1
ATOM 524 N N . GLU A 1 69 ? -13.500 -2.917 12.737 1.00 92.06 69 GLU A N 1
ATOM 525 C CA . GLU A 1 69 ? -13.200 -3.372 14.093 1.00 92.06 69 GLU A CA 1
ATOM 526 C C . GLU A 1 69 ? -12.583 -2.260 14.951 1.00 92.06 69 GLU A C 1
ATOM 528 O O . GLU A 1 69 ? -11.975 -1.301 14.461 1.00 92.06 69 GLU A O 1
ATOM 533 N N . LYS A 1 70 ? -12.697 -2.385 16.277 1.00 90.62 70 LYS A N 1
ATOM 534 C CA . LYS A 1 70 ? -12.097 -1.406 17.196 1.00 90.62 70 LYS A CA 1
ATOM 535 C C . LYS A 1 70 ? -10.573 -1.382 17.052 1.00 90.62 70 LYS A C 1
ATOM 537 O O . LYS A 1 70 ? -9.934 -2.426 17.004 1.00 90.62 70 LYS A O 1
ATOM 542 N N . ASN A 1 71 ? -9.999 -0.177 17.088 1.00 91.12 71 ASN A N 1
ATOM 543 C CA . ASN A 1 71 ? -8.552 0.067 16.989 1.00 91.12 71 ASN A CA 1
ATOM 544 C C . ASN A 1 71 ? -7.922 -0.453 15.685 1.00 91.12 71 ASN A C 1
ATOM 546 O O . ASN A 1 71 ? -6.768 -0.878 15.677 1.00 91.12 71 ASN A O 1
ATOM 550 N N . SER A 1 72 ? -8.680 -0.413 14.590 1.00 93.75 72 SER A N 1
ATOM 551 C CA . SER A 1 72 ? -8.225 -0.811 13.262 1.00 93.75 72 SER A CA 1
ATOM 552 C C . SER A 1 72 ? -8.383 0.335 12.258 1.00 93.75 72 SER A C 1
ATOM 554 O O . SER A 1 72 ? -9.177 1.258 12.454 1.00 93.75 72 SER A O 1
ATOM 556 N N . LEU A 1 73 ? -7.591 0.287 11.190 1.00 95.69 73 LEU A N 1
ATOM 557 C CA . LEU A 1 73 ? -7.673 1.197 10.055 1.00 95.69 73 LEU A CA 1
ATOM 558 C C . LEU A 1 73 ? -7.250 0.434 8.799 1.00 95.69 73 LEU A C 1
ATOM 560 O O . LEU A 1 73 ? -6.285 -0.331 8.827 1.00 95.69 73 LEU A O 1
ATOM 564 N N . GLY A 1 74 ? -7.971 0.646 7.704 1.00 96.62 74 GLY A N 1
ATOM 565 C CA . GLY A 1 74 ? -7.671 0.073 6.398 1.00 96.62 74 GLY A CA 1
ATOM 566 C C . GLY A 1 74 ? -6.999 1.090 5.484 1.00 96.62 74 GLY A C 1
ATOM 567 O O . GLY A 1 74 ? -7.346 2.271 5.495 1.00 96.62 74 GLY A O 1
ATOM 568 N N . ILE A 1 75 ? -6.058 0.629 4.662 1.00 96.56 75 ILE A N 1
ATOM 569 C CA . ILE A 1 75 ? -5.472 1.415 3.573 1.00 96.56 75 ILE A CA 1
ATOM 570 C C . ILE A 1 75 ? -5.617 0.606 2.288 1.00 96.56 75 ILE A C 1
ATOM 572 O O . ILE A 1 75 ? -5.071 -0.489 2.174 1.00 96.56 75 ILE A O 1
ATOM 576 N N . LEU A 1 76 ? -6.349 1.156 1.324 1.00 95.12 76 LEU A N 1
ATOM 577 C CA . LEU A 1 76 ? -6.473 0.610 -0.021 1.00 95.12 76 LEU A CA 1
ATOM 578 C C . LEU A 1 76 ? -5.486 1.336 -0.932 1.00 95.12 76 LEU A C 1
ATOM 580 O O . LEU A 1 76 ? -5.540 2.560 -1.089 1.00 95.12 76 LEU A O 1
ATOM 584 N N . LEU A 1 77 ? -4.573 0.564 -1.509 1.00 93.62 77 LEU A N 1
ATOM 585 C CA . LEU A 1 77 ? -3.533 1.037 -2.415 1.00 93.62 77 LEU A CA 1
ATOM 586 C C . LEU A 1 77 ? -3.949 0.779 -3.869 1.00 93.62 77 LEU A C 1
ATOM 588 O O . LEU A 1 77 ? -4.679 -0.181 -4.120 1.00 93.62 77 LEU A O 1
ATOM 592 N N . PRO A 1 78 ? -3.487 1.602 -4.826 1.00 90.75 78 PRO A N 1
ATOM 593 C CA . PRO A 1 78 ? -3.685 1.316 -6.238 1.00 90.75 78 PRO A CA 1
ATOM 594 C C . PRO A 1 78 ? -2.922 0.050 -6.638 1.00 90.75 78 PRO A C 1
ATOM 596 O O . PRO A 1 78 ? -1.830 -0.220 -6.124 1.00 90.75 78 PRO A O 1
ATOM 599 N N . ASP A 1 79 ? -3.485 -0.701 -7.582 1.00 85.56 79 ASP A N 1
ATOM 600 C CA . ASP A 1 79 ? -2.807 -1.850 -8.170 1.00 85.56 79 ASP A CA 1
ATOM 601 C C . ASP A 1 79 ? -1.585 -1.395 -8.970 1.00 85.56 79 ASP A C 1
ATOM 603 O O . ASP A 1 79 ? -1.650 -0.466 -9.776 1.00 85.56 79 ASP A O 1
ATOM 607 N N . MET A 1 80 ? -0.468 -2.093 -8.777 1.00 86.25 80 MET A N 1
ATOM 608 C CA . MET A 1 80 ? 0.733 -1.893 -9.578 1.00 86.25 80 MET A CA 1
ATOM 609 C C . MET A 1 80 ? 0.581 -2.586 -10.937 1.00 86.25 80 MET A C 1
ATOM 611 O O . MET A 1 80 ? 0.355 -3.800 -11.016 1.00 86.25 80 MET A O 1
ATOM 615 N N . GLN A 1 81 ? 0.781 -1.845 -12.022 1.00 85.31 81 GLN A N 1
ATOM 616 C CA . GLN A 1 81 ? 0.807 -2.400 -13.370 1.00 85.31 81 GLN A CA 1
ATOM 617 C C . GLN A 1 81 ? 2.111 -3.170 -13.616 1.00 85.31 81 GLN A C 1
ATOM 619 O O . GLN A 1 81 ? 3.193 -2.789 -13.173 1.00 85.31 81 GLN A O 1
ATOM 624 N N . LYS A 1 82 ? 2.046 -4.249 -14.407 1.00 84.44 82 LYS A N 1
ATOM 625 C CA . LYS A 1 82 ? 3.238 -5.049 -14.764 1.00 84.44 82 LYS A CA 1
ATOM 626 C C . LYS A 1 82 ? 4.325 -4.223 -15.460 1.00 84.44 82 LYS A C 1
ATOM 628 O O . LYS A 1 82 ? 5.508 -4.506 -15.294 1.00 84.44 82 LYS A O 1
ATOM 633 N N . SER A 1 83 ? 3.926 -3.211 -16.229 1.00 88.69 83 SER A N 1
ATOM 634 C CA . SER A 1 83 ? 4.825 -2.266 -16.899 1.00 88.69 83 SER A CA 1
ATOM 635 C C . SER A 1 83 ? 5.652 -1.428 -15.920 1.00 88.69 83 SER A C 1
ATOM 637 O O . SER A 1 83 ? 6.733 -0.975 -16.284 1.00 88.69 83 SER A O 1
ATOM 639 N N . GLU A 1 84 ? 5.200 -1.264 -14.675 1.00 88.06 84 GLU A N 1
ATOM 640 C CA . GLU A 1 84 ? 5.897 -0.493 -13.640 1.00 88.06 84 GLU A CA 1
ATOM 641 C C . GLU A 1 84 ? 6.997 -1.300 -12.936 1.00 88.06 84 GLU A C 1
ATOM 643 O O . GLU A 1 84 ? 7.786 -0.725 -12.183 1.00 88.06 84 GLU A O 1
ATOM 648 N N . LEU A 1 85 ? 7.089 -2.614 -13.187 1.00 88.06 85 LEU A N 1
ATOM 649 C CA . LEU A 1 85 ? 8.021 -3.515 -12.503 1.00 88.06 85 LEU A CA 1
ATOM 650 C C . LEU A 1 85 ? 9.475 -3.101 -12.714 1.00 88.06 85 LEU A C 1
ATOM 652 O O . LEU A 1 85 ? 10.170 -2.784 -11.752 1.00 88.06 85 LEU A O 1
ATOM 656 N N . PHE A 1 86 ? 9.934 -3.070 -13.965 1.00 90.50 86 PHE A N 1
ATOM 657 C CA . PHE A 1 86 ? 11.323 -2.719 -14.260 1.00 90.50 86 PHE A CA 1
ATOM 658 C C . PHE A 1 86 ? 11.649 -1.253 -13.961 1.00 90.50 86 PHE A C 1
ATOM 660 O O . PHE A 1 86 ? 12.667 -1.025 -13.310 1.00 90.50 86 PHE A O 1
ATOM 667 N N . PRO A 1 87 ? 10.816 -0.261 -14.345 1.00 90.75 87 PRO A N 1
ATOM 668 C CA . PRO A 1 87 ? 11.069 1.133 -13.988 1.00 90.75 87 PRO A CA 1
ATOM 669 C C . PRO A 1 87 ? 11.235 1.345 -12.481 1.00 90.75 87 PRO A C 1
ATOM 671 O O . PRO A 1 87 ? 12.153 2.046 -12.059 1.00 90.75 87 PRO A O 1
ATOM 674 N N . THR A 1 88 ? 10.396 0.697 -11.665 1.00 90.38 88 THR A N 1
ATOM 675 C CA . THR A 1 88 ? 10.499 0.802 -10.204 1.00 90.38 88 THR A CA 1
ATOM 676 C C . THR A 1 88 ? 11.778 0.154 -9.696 1.00 90.38 88 THR A C 1
ATOM 678 O O . THR A 1 88 ? 12.465 0.754 -8.879 1.00 90.38 88 THR A O 1
ATOM 681 N N . VAL A 1 89 ? 12.149 -1.025 -10.203 1.00 90.00 89 VAL A N 1
ATOM 682 C CA . VAL A 1 89 ? 13.387 -1.693 -9.775 1.00 90.00 89 VAL A CA 1
ATOM 683 C C . VAL A 1 89 ? 14.631 -0.880 -10.132 1.00 90.00 89 VAL A C 1
ATOM 685 O O . VAL A 1 89 ? 15.554 -0.774 -9.330 1.00 90.00 89 VAL A O 1
ATOM 688 N N . ILE A 1 90 ? 14.653 -0.266 -11.314 1.00 91.50 90 ILE A N 1
ATOM 689 C CA . ILE A 1 90 ? 15.769 0.581 -11.754 1.00 91.50 90 ILE A CA 1
ATOM 690 C C . ILE A 1 90 ? 15.924 1.806 -10.843 1.00 91.50 90 ILE A C 1
ATOM 692 O O . ILE A 1 90 ? 17.046 2.220 -10.563 1.00 91.50 90 ILE A O 1
ATOM 696 N N . LYS A 1 91 ? 14.808 2.390 -10.393 1.00 89.50 91 LYS A N 1
ATOM 697 C CA . LYS A 1 91 ? 14.801 3.645 -9.632 1.00 89.50 91 LYS A CA 1
ATOM 698 C C . LYS A 1 91 ? 14.964 3.446 -8.123 1.00 89.50 91 LYS A C 1
ATOM 700 O O . LYS A 1 91 ? 15.749 4.155 -7.503 1.00 89.50 91 LYS A O 1
ATOM 705 N N . ASP A 1 92 ? 14.249 2.477 -7.560 1.00 87.69 92 ASP A N 1
ATOM 706 C CA . ASP A 1 92 ? 14.113 2.275 -6.112 1.00 87.69 92 ASP A CA 1
ATOM 707 C C . ASP A 1 92 ? 14.814 0.987 -5.624 1.00 87.69 92 ASP A C 1
ATOM 709 O O . ASP A 1 92 ? 14.895 0.732 -4.422 1.00 87.69 92 ASP A O 1
ATOM 713 N N . GLY A 1 93 ? 15.342 0.160 -6.533 1.00 90.31 93 GLY A N 1
ATOM 714 C CA . GLY A 1 93 ? 15.978 -1.113 -6.198 1.00 90.31 93 GLY A CA 1
ATOM 715 C C . GLY A 1 93 ? 14.960 -2.221 -5.921 1.00 90.31 93 GLY A C 1
ATOM 716 O O . GLY A 1 93 ? 14.242 -2.670 -6.811 1.00 90.31 93 GLY A O 1
ATOM 717 N N . ALA A 1 94 ? 14.918 -2.736 -4.694 1.00 87.44 94 ALA A N 1
ATOM 718 C CA . ALA A 1 94 ? 13.944 -3.769 -4.345 1.00 87.44 94 ALA A CA 1
ATOM 719 C C . ALA A 1 94 ? 12.518 -3.188 -4.327 1.00 87.44 94 ALA A C 1
ATOM 721 O O . ALA A 1 94 ? 12.292 -2.101 -3.800 1.00 87.44 94 ALA A O 1
ATOM 722 N N . LEU A 1 95 ? 11.539 -3.932 -4.857 1.00 85.69 95 LEU A N 1
ATOM 723 C CA . LEU A 1 95 ? 10.134 -3.526 -4.766 1.00 85.69 95 LEU A CA 1
ATOM 724 C C . LEU A 1 95 ? 9.683 -3.448 -3.298 1.00 85.69 95 LEU A C 1
ATOM 726 O O . LEU A 1 95 ? 10.141 -4.257 -2.478 1.00 85.69 95 LEU A O 1
ATOM 730 N N . PRO A 1 96 ? 8.746 -2.541 -2.957 1.00 83.06 96 PRO A N 1
ATOM 731 C CA . PRO A 1 96 ? 8.206 -2.499 -1.611 1.00 83.06 96 PRO A CA 1
ATOM 732 C C . PRO A 1 96 ? 7.500 -3.816 -1.245 1.00 83.06 96 PRO A C 1
ATOM 734 O O . PRO A 1 96 ? 7.169 -4.675 -2.075 1.00 83.06 96 PRO A O 1
ATOM 737 N N . ARG A 1 97 ? 7.328 -4.026 0.060 1.00 83.50 97 ARG A N 1
ATOM 738 C CA . ARG A 1 97 ? 6.813 -5.289 0.595 1.00 83.50 97 ARG A CA 1
ATOM 739 C C . ARG A 1 97 ? 5.404 -5.550 0.064 1.00 83.50 97 ARG A C 1
ATOM 741 O O . ARG A 1 97 ? 4.530 -4.701 0.175 1.00 83.50 97 ARG A O 1
ATOM 748 N N . LYS A 1 98 ? 5.189 -6.755 -0.480 1.00 77.81 98 LYS A N 1
ATOM 749 C CA . LYS A 1 98 ? 3.873 -7.249 -0.940 1.00 77.81 98 LYS A CA 1
ATOM 750 C C . LYS A 1 98 ? 3.184 -6.342 -1.978 1.00 77.81 98 LYS A C 1
ATOM 752 O O . LYS A 1 98 ? 1.981 -6.445 -2.168 1.00 77.81 98 LYS A O 1
ATOM 757 N N . THR A 1 99 ? 3.952 -5.514 -2.687 1.00 69.12 99 THR A N 1
ATOM 758 C CA . THR A 1 99 ? 3.464 -4.541 -3.680 1.00 69.12 99 THR A CA 1
ATOM 759 C C . THR A 1 99 ? 2.902 -5.169 -4.945 1.00 69.12 99 THR A C 1
ATOM 761 O O . THR A 1 99 ? 2.112 -4.553 -5.649 1.00 69.12 99 THR A O 1
ATOM 764 N N . PHE A 1 100 ? 3.303 -6.399 -5.243 1.00 66.50 100 PHE A N 1
ATOM 765 C CA . PHE A 1 100 ? 2.895 -7.056 -6.464 1.00 66.50 100 PHE A CA 1
ATOM 766 C C . PHE A 1 100 ? 2.507 -8.509 -6.197 1.00 66.50 100 PHE A C 1
ATOM 768 O O . PHE A 1 100 ? 3.233 -9.269 -5.550 1.00 66.50 100 PHE A O 1
ATOM 775 N N . SER A 1 101 ? 1.346 -8.898 -6.719 1.00 60.97 101 SER A N 1
ATOM 776 C CA . SER A 1 101 ? 0.862 -10.273 -6.735 1.00 60.97 101 SER A CA 1
ATOM 777 C C . SER A 1 101 ? 0.895 -10.785 -8.175 1.00 60.97 101 SER A C 1
ATOM 779 O O . SER A 1 101 ? 0.058 -10.409 -8.987 1.00 60.97 101 SER A O 1
ATOM 781 N N . MET A 1 102 ? 1.860 -11.651 -8.505 1.00 60.44 102 MET A N 1
ATOM 782 C CA . MET A 1 102 ? 1.917 -12.310 -9.818 1.00 60.44 102 MET A CA 1
ATOM 783 C C . MET A 1 102 ? 0.977 -13.524 -9.833 1.00 60.44 102 MET A C 1
ATOM 785 O O . MET A 1 102 ? 1.124 -14.407 -8.988 1.00 60.44 102 MET A O 1
ATOM 789 N N . GLY A 1 103 ? 0.065 -13.586 -10.808 1.00 61.38 103 GLY A N 1
ATOM 790 C CA . GLY A 1 103 ? -0.785 -14.758 -11.069 1.00 61.38 103 GLY A CA 1
ATOM 791 C C . GLY A 1 103 ? -1.972 -14.924 -10.113 1.00 61.38 103 GLY A C 1
ATOM 792 O O . GLY A 1 103 ? -2.109 -14.192 -9.127 1.00 61.38 103 GLY A O 1
ATOM 793 N N . HIS A 1 104 ? -2.840 -15.896 -10.405 1.00 57.38 104 HIS A N 1
ATOM 794 C CA . HIS A 1 104 ? -3.933 -16.258 -9.503 1.00 57.38 104 HIS A CA 1
ATOM 795 C C . HIS A 1 104 ? -3.353 -16.976 -8.281 1.00 57.38 104 HIS A C 1
ATOM 797 O O . HIS A 1 104 ? -2.306 -17.620 -8.358 1.00 57.38 104 HIS A O 1
ATOM 803 N N . ALA A 1 105 ? -4.027 -16.907 -7.130 1.00 63.03 105 ALA A N 1
ATOM 804 C CA . ALA A 1 105 ? -3.567 -17.594 -5.918 1.00 63.03 105 ALA A CA 1
ATOM 805 C C . ALA A 1 105 ? -3.342 -19.109 -6.134 1.00 63.03 105 ALA A C 1
ATOM 807 O O . ALA A 1 105 ? -2.477 -19.697 -5.486 1.00 63.03 105 ALA A O 1
ATOM 808 N N . ALA A 1 106 ? -4.087 -19.720 -7.063 1.00 61.97 106 ALA A N 1
ATOM 809 C CA . ALA A 1 106 ? -3.903 -21.107 -7.485 1.00 61.97 106 ALA A CA 1
ATOM 810 C C . ALA A 1 106 ? -2.585 -21.331 -8.252 1.00 61.97 106 ALA A C 1
ATOM 812 O O . ALA A 1 106 ? -1.891 -22.312 -7.986 1.00 61.97 106 ALA A O 1
ATOM 813 N N . ASP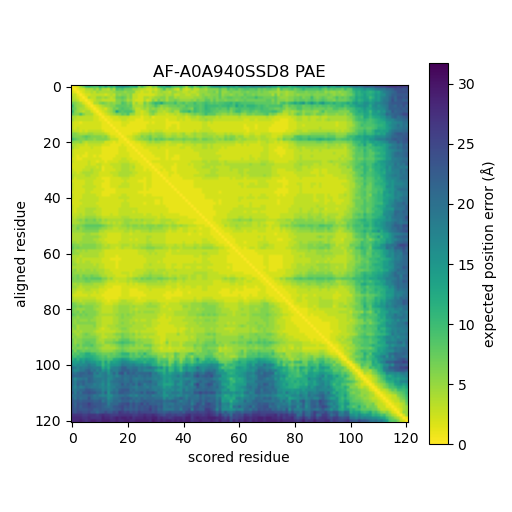 A 1 107 ? -2.203 -20.399 -9.129 1.00 62.22 107 ASP A N 1
ATOM 814 C CA . ASP A 1 107 ? -1.008 -20.494 -9.980 1.00 62.22 107 ASP A CA 1
ATOM 815 C C . ASP A 1 107 ? 0.283 -20.416 -9.158 1.00 62.22 107 ASP A C 1
ATOM 817 O O . ASP A 1 107 ? 1.285 -21.033 -9.501 1.00 62.22 107 ASP A O 1
ATOM 821 N N . LYS A 1 108 ? 0.255 -19.718 -8.015 1.00 68.62 108 LYS A N 1
ATOM 822 C CA . LYS A 1 108 ? 1.415 -19.561 -7.117 1.00 68.62 108 LYS A CA 1
ATOM 823 C C . LYS A 1 108 ? 1.887 -20.865 -6.463 1.00 68.62 108 LYS A C 1
ATOM 825 O O . LYS A 1 108 ? 2.933 -20.867 -5.818 1.00 68.62 108 LYS A O 1
ATOM 830 N N . ARG A 1 109 ? 1.121 -21.955 -6.582 1.00 69.19 109 ARG A N 1
ATOM 831 C CA . ARG A 1 109 ? 1.495 -23.285 -6.068 1.00 69.19 109 ARG A CA 1
ATOM 832 C C . ARG A 1 109 ? 2.411 -24.054 -7.017 1.00 69.19 109 ARG A C 1
ATOM 834 O O . ARG A 1 109 ? 2.948 -25.084 -6.621 1.00 69.19 109 ARG A O 1
ATOM 841 N N . PHE A 1 110 ? 2.580 -23.573 -8.245 1.00 71.25 110 PHE A N 1
ATOM 842 C CA . PHE A 1 110 ? 3.296 -24.281 -9.293 1.00 71.25 110 PHE A CA 1
ATOM 843 C C . PHE A 1 110 ? 4.320 -23.345 -9.934 1.00 71.25 110 PHE A C 1
ATOM 845 O O . PHE A 1 110 ? 4.022 -22.194 -10.239 1.00 71.25 110 PHE A O 1
ATOM 852 N N . TYR A 1 111 ? 5.532 -23.840 -10.164 1.00 73.12 111 TYR A N 1
ATOM 853 C CA . TYR A 1 111 ? 6.474 -23.196 -11.072 1.00 73.12 111 TYR A CA 1
ATOM 854 C C . TYR A 1 111 ? 6.825 -24.185 -12.180 1.00 73.12 111 TYR A C 1
ATOM 856 O O . TYR A 1 111 ? 6.932 -25.387 -11.939 1.00 73.12 111 TYR A O 1
ATOM 864 N N . MET A 1 112 ? 6.965 -23.679 -13.403 1.00 75.38 112 MET A N 1
ATOM 865 C CA . MET A 1 112 ? 7.552 -24.439 -14.501 1.00 75.38 112 MET A CA 1
ATOM 866 C C . MET A 1 112 ? 9.014 -24.042 -14.629 1.00 75.38 112 MET A C 1
ATOM 868 O O . MET A 1 112 ? 9.329 -22.881 -14.886 1.00 75.38 112 MET A O 1
ATOM 872 N N . GLU A 1 113 ? 9.899 -25.016 -14.469 1.00 80.00 113 GLU A N 1
ATOM 873 C CA . GLU A 1 113 ? 11.307 -24.883 -14.811 1.00 80.00 113 GLU A CA 1
ATOM 874 C C . GLU A 1 113 ? 11.550 -25.586 -16.143 1.00 80.00 113 GLU A C 1
ATOM 876 O O . GLU A 1 113 ? 11.212 -26.756 -16.317 1.00 80.00 113 GLU A O 1
ATOM 881 N N . ALA A 1 114 ? 12.119 -24.862 -17.103 1.00 84.25 114 ALA A N 1
ATOM 882 C CA . ALA A 1 114 ? 12.486 -25.409 -18.398 1.00 84.25 114 ALA A CA 1
ATOM 883 C C . ALA A 1 114 ? 13.970 -25.153 -18.645 1.00 84.25 114 ALA A C 1
ATOM 885 O O . ALA A 1 114 ? 14.439 -24.015 -18.599 1.00 84.25 114 ALA A O 1
ATOM 886 N N . ARG A 1 115 ? 14.708 -26.219 -18.957 1.00 83.38 115 ARG A N 1
ATOM 887 C CA . ARG A 1 115 ? 16.090 -26.129 -19.425 1.00 83.38 115 ARG A CA 1
ATOM 888 C C . ARG A 1 115 ? 16.110 -26.342 -20.929 1.00 83.38 115 ARG A C 1
ATOM 890 O O . ARG A 1 115 ? 15.718 -27.400 -21.416 1.00 83.38 115 ARG A O 1
ATOM 897 N N . ARG A 1 116 ? 16.615 -25.354 -21.670 1.00 84.44 116 ARG A N 1
ATOM 898 C CA . ARG A 1 116 ? 16.881 -25.517 -23.102 1.00 84.44 116 ARG A CA 1
ATOM 899 C C . ARG A 1 116 ? 17.924 -26.619 -23.289 1.00 84.44 116 ARG A C 1
ATOM 901 O O . ARG A 1 116 ? 19.047 -26.488 -22.800 1.00 84.44 116 ARG A O 1
ATOM 908 N N . ILE A 1 117 ? 17.565 -27.674 -24.014 1.00 84.69 117 ILE A N 1
ATOM 909 C CA . ILE A 1 117 ? 18.529 -28.674 -24.474 1.00 84.69 117 ILE A CA 1
ATOM 910 C C . ILE A 1 117 ? 19.310 -28.039 -25.623 1.00 84.69 117 ILE A C 1
ATOM 912 O O . ILE A 1 117 ? 18.730 -27.646 -26.633 1.00 84.69 117 ILE A O 1
ATOM 916 N N . VAL A 1 118 ? 20.618 -27.889 -25.444 1.00 85.94 118 VAL A N 1
ATOM 917 C CA . VAL A 1 118 ? 21.534 -27.531 -26.528 1.00 85.94 118 VAL A CA 1
ATOM 918 C C . VAL A 1 118 ? 22.148 -28.825 -27.047 1.00 85.94 118 VAL A C 1
ATOM 920 O O . VAL A 1 118 ? 22.660 -29.621 -26.262 1.00 85.94 118 VAL A O 1
ATOM 923 N N . ALA A 1 119 ? 22.037 -29.074 -28.351 1.00 80.88 119 ALA A N 1
ATOM 924 C CA . ALA A 1 119 ? 22.778 -30.156 -28.980 1.00 80.88 119 ALA A CA 1
ATOM 925 C C . ALA A 1 119 ? 24.257 -29.753 -28.995 1.00 80.88 119 ALA A C 1
ATOM 927 O O . ALA A 1 119 ? 24.593 -28.698 -29.531 1.00 80.88 119 ALA A O 1
ATOM 928 N N . ASN A 1 120 ? 25.121 -30.565 -28.388 1.00 70.31 120 ASN A N 1
ATOM 929 C CA . ASN A 1 120 ? 26.556 -30.450 -28.620 1.00 70.31 120 ASN A CA 1
ATOM 930 C C . ASN A 1 120 ? 26.820 -31.033 -30.011 1.00 70.31 120 ASN A C 1
ATOM 932 O O . ASN A 1 120 ? 26.835 -32.255 -30.165 1.00 70.31 120 ASN A O 1
ATOM 936 N N . ILE A 1 121 ? 26.931 -30.150 -31.002 1.00 55.06 121 ILE A N 1
ATOM 937 C CA . ILE A 1 121 ? 27.462 -30.455 -32.333 1.00 55.06 121 ILE A CA 1
ATOM 938 C C . ILE A 1 121 ? 28.926 -30.034 -32.338 1.00 55.06 121 ILE A C 1
ATOM 940 O O . ILE A 1 121 ? 29.188 -28.895 -31.885 1.00 55.06 121 ILE A O 1
#

Foldseek 3Di:
DQPKDQPDDDPAKKWKAAQNDIGIIDGPRAPAPFNCVRVVVVVVVVCVVPNDDDDDDDDPVVQNVQRNDPPHMGMGGDQDDPVVVVVRCVGPNDDPPPNDDPDDPVPVVDDDDDDDDDDPD

Radius of gyration: 18.34 Å; Cα contacts (8 Å, |Δi|>4): 138; chains: 1; bounding box: 45×49×51 Å

Sequence (121 aa):
ALDLRTDEIEAQGFTVVCGGRKQLFYIHKPTSNLTVGSVQSFLDAWLRENGGKIDYIHGADVVESLAAEKNSLGILLPDMQKSELFPTVIKDGALPRKTFSMGHAADKRFYMEARRIVANI

Secondary structure (DSSP, 8-state):
---EESSS--S-EEEEEETTEEEEEEESS-SSSSHHHHHHHHHHHHHHHH---------HHHHHHHTTSTT--EEEPPPPPGGGHHHHHHHHSSPPTT----S-TTGGG-----PPPPP--